Protein AF-A0A444ZZU6-F1 (afdb_monomer_lite)

Sequence (63 aa):
MENTLKPGDIIQCRECGYCILYKKRTHRSKHPFFYHLLKVAVFIYLIHLYVYLFICCDYSCSV

Structure (mmCIF, N/CA/C/O backbone):
data_AF-A0A444ZZU6-F1
#
_entry.id   AF-A0A444ZZU6-F1
#
loop_
_atom_site.group_PDB
_atom_site.id
_atom_site.type_symbol
_atom_site.label_atom_id
_atom_site.label_alt_id
_atom_site.label_comp_id
_atom_site.label_asym_id
_atom_site.label_entity_id
_atom_site.label_seq_id
_atom_site.pdbx_PDB_ins_code
_atom_site.Cartn_x
_atom_site.Cartn_y
_atom_site.Cartn_z
_atom_site.occupancy
_atom_site.B_iso_or_equiv
_atom_site.auth_seq_id
_atom_site.auth_comp_id
_atom_site.auth_asym_id
_atom_site.auth_atom_id
_atom_site.pdbx_PDB_model_num
ATOM 1 N N . MET A 1 1 ? -26.412 -1.143 1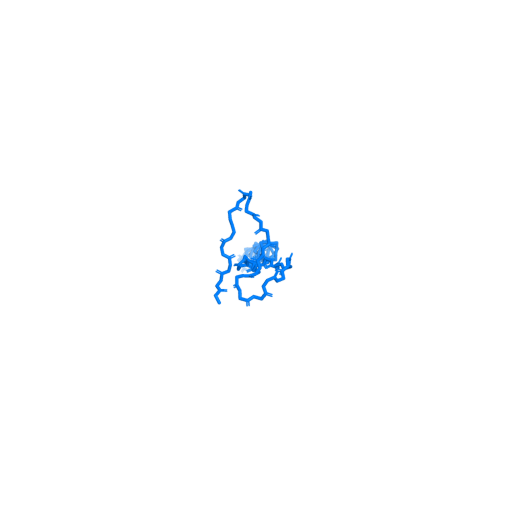1.414 1.00 71.12 1 MET A N 1
ATOM 2 C CA . MET A 1 1 ? -26.091 0.282 11.667 1.00 71.12 1 MET A CA 1
ATOM 3 C C . MET A 1 1 ? -24.570 0.442 11.730 1.00 71.12 1 MET A C 1
ATOM 5 O O . MET A 1 1 ? -23.925 -0.425 12.303 1.00 71.12 1 MET A O 1
ATOM 9 N N . GLU A 1 2 ? -23.955 1.468 11.120 1.00 74.31 2 GLU A N 1
ATOM 10 C CA . GLU A 1 2 ? -22.501 1.705 11.285 1.00 74.31 2 GLU A CA 1
ATOM 11 C C . GLU A 1 2 ? -22.258 2.434 12.618 1.00 74.31 2 GLU A C 1
ATOM 13 O O . GLU A 1 2 ? -22.888 3.453 12.899 1.00 74.31 2 GLU A O 1
ATOM 18 N N . ASN A 1 3 ? -21.382 1.893 13.468 1.00 73.69 3 ASN A N 1
ATOM 19 C CA . ASN A 1 3 ? -21.117 2.447 14.795 1.00 73.69 3 ASN A CA 1
ATOM 20 C C . ASN A 1 3 ? -20.049 3.550 14.675 1.00 73.69 3 ASN A C 1
ATOM 22 O O . ASN A 1 3 ? -18.848 3.277 14.677 1.00 73.69 3 ASN A O 1
ATOM 26 N N . THR A 1 4 ? -20.475 4.803 14.518 1.00 80.69 4 THR A N 1
ATOM 27 C CA . THR A 1 4 ? -19.566 5.959 14.509 1.00 80.69 4 THR A CA 1
ATOM 28 C C . THR A 1 4 ? -19.200 6.323 15.950 1.00 80.69 4 THR A C 1
ATOM 30 O O . THR A 1 4 ? -20.013 6.900 16.666 1.00 80.69 4 THR A O 1
ATOM 33 N N . LEU A 1 5 ? -17.991 5.955 16.381 1.00 82.94 5 LEU A N 1
ATOM 34 C CA . LEU A 1 5 ? -17.453 6.271 17.710 1.00 82.94 5 LEU A CA 1
ATOM 35 C C . LEU A 1 5 ? -16.564 7.515 17.641 1.00 82.94 5 LEU A C 1
ATOM 37 O O . LEU A 1 5 ? -15.714 7.619 16.749 1.00 82.94 5 LEU A O 1
ATOM 41 N N . LYS A 1 6 ? -16.727 8.440 18.586 1.00 84.31 6 LYS A N 1
ATOM 42 C CA . LYS A 1 6 ? -15.796 9.552 18.802 1.00 84.31 6 LYS A CA 1
ATOM 43 C C . LYS A 1 6 ? -14.705 9.134 19.799 1.00 84.31 6 LYS A C 1
ATOM 45 O O . LYS A 1 6 ? -14.925 8.244 20.621 1.00 84.31 6 LYS A O 1
ATOM 50 N N . PRO A 1 7 ? -13.508 9.743 19.745 1.00 81.88 7 PRO A N 1
ATOM 51 C CA . PRO A 1 7 ? -12.486 9.511 20.761 1.00 81.88 7 PRO A CA 1
ATOM 52 C C . PRO A 1 7 ? -13.022 9.917 22.143 1.00 81.88 7 PRO A C 1
ATOM 54 O O . PRO A 1 7 ? -13.448 11.053 22.326 1.00 81.88 7 PRO A O 1
ATOM 57 N N . GLY A 1 8 ? -13.016 8.974 23.088 1.00 82.50 8 GLY A N 1
ATOM 58 C CA . GLY A 1 8 ? -13.595 9.137 24.428 1.00 82.50 8 GLY A CA 1
ATOM 59 C C . GLY A 1 8 ? -14.933 8.418 24.640 1.00 82.50 8 GLY A C 1
ATOM 60 O O . GLY A 1 8 ? -15.345 8.263 25.786 1.00 82.50 8 GLY A O 1
ATOM 61 N N . ASP A 1 9 ? -15.579 7.927 23.578 1.00 84.88 9 ASP A N 1
ATOM 62 C CA . ASP A 1 9 ? -16.811 7.145 23.701 1.00 84.88 9 ASP A CA 1
ATOM 63 C C . ASP A 1 9 ? -16.533 5.720 24.203 1.00 84.88 9 ASP A C 1
ATOM 65 O O . ASP A 1 9 ? -15.536 5.084 23.843 1.00 84.88 9 ASP A O 1
ATOM 69 N N . ILE A 1 10 ? -17.468 5.186 24.991 1.00 84.50 10 ILE A N 1
ATOM 70 C CA . ILE A 1 10 ? -17.464 3.781 25.406 1.00 84.50 10 ILE A CA 1
ATOM 71 C C . ILE A 1 10 ? -17.640 2.903 24.160 1.00 84.50 10 ILE A C 1
ATOM 73 O O . ILE A 1 10 ? -18.582 3.063 23.381 1.00 84.50 10 ILE A O 1
ATOM 77 N N . ILE A 1 11 ? -16.722 1.954 23.968 1.00 88.69 11 ILE A N 1
ATOM 78 C CA . ILE A 1 11 ? -16.736 1.031 22.831 1.00 88.69 11 ILE A CA 1
ATOM 79 C C . ILE A 1 11 ? -17.846 -0.001 23.062 1.00 88.69 11 ILE A C 1
ATOM 81 O O . ILE A 1 11 ? -17.646 -0.969 23.788 1.00 88.69 11 ILE A O 1
ATOM 85 N N . GLN A 1 12 ? -19.016 0.206 22.450 1.00 86.81 12 GLN A N 1
ATOM 86 C CA . GLN A 1 12 ? -20.160 -0.705 22.560 1.00 86.81 12 GLN A CA 1
ATOM 87 C C . GLN A 1 12 ? -20.995 -0.746 21.273 1.00 86.81 12 GLN A C 1
ATOM 89 O O . GLN A 1 12 ? -21.338 0.295 20.707 1.00 86.81 12 GLN A O 1
ATOM 94 N N . CYS A 1 13 ? -21.349 -1.948 20.808 1.00 84.62 13 CYS A N 1
ATOM 95 C CA . CYS A 1 13 ? -22.302 -2.137 19.711 1.00 84.62 13 CYS A CA 1
ATOM 96 C C . CYS A 1 13 ? -23.717 -1.725 20.161 1.00 84.62 13 CYS A C 1
ATOM 98 O O . CYS A 1 13 ? -24.244 -2.304 21.109 1.00 84.62 13 CYS A O 1
ATOM 100 N N . ARG A 1 14 ? -24.369 -0.787 19.455 1.00 83.31 14 ARG A N 1
ATOM 101 C CA . ARG A 1 14 ? -25.735 -0.317 19.784 1.00 83.31 14 ARG A CA 1
ATOM 102 C C . ARG A 1 14 ? -26.837 -1.361 19.574 1.00 83.31 14 ARG A C 1
ATOM 104 O O . ARG A 1 14 ? -27.906 -1.233 20.150 1.00 83.31 14 ARG A O 1
ATOM 111 N N . GLU A 1 15 ? -26.573 -2.373 18.754 1.00 86.81 15 GLU A N 1
ATOM 112 C CA . GLU A 1 15 ? -27.520 -3.453 18.441 1.00 86.81 15 GLU A CA 1
ATOM 113 C C . GLU A 1 15 ? -27.306 -4.684 19.340 1.00 86.81 15 GLU A C 1
ATOM 115 O O . GLU A 1 15 ? -28.244 -5.411 19.637 1.00 86.81 15 GLU A O 1
ATOM 120 N N . CYS A 1 16 ? -26.067 -4.908 19.786 1.00 87.56 16 CYS A N 1
ATOM 121 C CA . CYS A 1 16 ? -25.622 -6.166 20.382 1.00 87.56 16 CYS A CA 1
ATOM 122 C C . CYS A 1 16 ? -25.198 -6.049 21.856 1.00 87.56 16 CYS A C 1
ATOM 124 O O . CYS A 1 16 ? -25.058 -7.056 22.541 1.00 87.56 16 CYS A O 1
ATOM 126 N N . GLY A 1 17 ? -24.851 -4.846 22.320 1.00 83.25 17 GLY A N 1
ATOM 127 C CA . GLY A 1 17 ? -24.288 -4.613 23.653 1.00 83.25 17 GLY A CA 1
ATOM 128 C C . GLY A 1 17 ? -22.836 -5.074 23.855 1.00 83.25 17 GLY A C 1
ATOM 129 O O . GLY A 1 17 ? -22.237 -4.701 24.859 1.00 83.25 17 GLY A O 1
ATOM 130 N N . TYR A 1 18 ? -22.245 -5.829 22.920 1.00 89.00 18 TYR A N 1
ATOM 131 C CA . TYR A 1 18 ? -20.846 -6.269 22.993 1.00 89.00 18 TYR A CA 1
ATOM 132 C C . TYR A 1 18 ? -19.846 -5.112 22.873 1.00 89.00 18 TYR A C 1
ATOM 134 O O . TYR A 1 18 ? -20.049 -4.171 22.103 1.00 89.00 18 TYR A O 1
ATOM 142 N N . CYS A 1 19 ? -18.712 -5.246 23.563 1.00 88.56 19 CYS A N 1
ATOM 143 C CA . CYS A 1 19 ? -17.646 -4.239 23.612 1.00 88.56 19 CYS A CA 1
ATOM 144 C C . CYS A 1 19 ? -16.516 -4.477 22.592 1.00 88.56 19 CYS A C 1
ATOM 146 O O . CYS A 1 19 ? -15.377 -4.072 22.811 1.00 88.56 19 CYS A O 1
ATOM 148 N N . ILE A 1 20 ? -16.803 -5.165 21.481 1.00 85.75 20 ILE A N 1
ATOM 149 C CA . ILE A 1 20 ? -15.813 -5.516 20.454 1.00 85.75 20 ILE A CA 1
ATOM 150 C C . ILE A 1 20 ? -16.248 -4.891 19.130 1.00 85.75 20 ILE A C 1
ATOM 152 O O . ILE A 1 20 ? -17.298 -5.232 18.589 1.00 85.75 20 ILE A O 1
ATOM 156 N N . LEU A 1 21 ? -15.429 -3.978 18.602 1.00 84.56 21 LEU A N 1
ATOM 157 C CA . LEU A 1 21 ? -15.603 -3.379 17.280 1.00 84.56 21 LEU A CA 1
ATOM 158 C C . LEU A 1 21 ? -14.288 -3.424 16.503 1.00 84.56 21 LEU A C 1
ATOM 160 O O . LEU A 1 21 ? -13.237 -3.036 17.009 1.00 84.56 21 LEU A O 1
ATOM 164 N N . TYR A 1 22 ? -14.357 -3.853 15.244 1.00 83.94 22 TYR A N 1
ATOM 165 C CA . TYR A 1 22 ? -13.223 -3.829 14.324 1.00 83.94 22 TYR A CA 1
ATOM 166 C C . TYR A 1 22 ? -13.298 -2.604 13.412 1.00 83.94 22 TYR A C 1
ATOM 168 O O . TYR A 1 22 ? -14.373 -2.180 12.987 1.00 83.94 22 TYR A O 1
ATOM 176 N N . LYS A 1 23 ? -12.138 -2.038 13.066 1.00 86.62 23 LYS A N 1
ATOM 177 C CA . LYS A 1 23 ? -12.059 -0.908 12.138 1.00 86.62 23 LYS A CA 1
ATOM 178 C C . LYS A 1 23 ? -12.358 -1.367 10.710 1.00 86.62 23 LYS A C 1
ATOM 180 O O . LYS A 1 23 ? -11.776 -2.337 10.226 1.00 86.62 23 LYS A O 1
ATOM 185 N N . LYS A 1 24 ? -13.196 -0.611 10.000 1.00 85.69 24 LYS A N 1
ATOM 186 C CA . LYS A 1 24 ? -13.433 -0.812 8.566 1.00 85.69 24 LYS A CA 1
ATOM 187 C C . LYS A 1 24 ? -12.122 -0.693 7.787 1.00 85.69 24 LYS A C 1
ATOM 189 O O . LYS A 1 24 ? -11.318 0.214 8.018 1.00 85.69 24 LYS A O 1
ATOM 194 N N . ARG A 1 25 ? -11.907 -1.614 6.848 1.00 82.50 25 ARG A N 1
ATOM 195 C CA . ARG A 1 25 ? -10.715 -1.622 5.994 1.00 82.50 25 ARG A CA 1
ATOM 196 C C . ARG A 1 25 ? -10.650 -0.326 5.178 1.00 82.50 25 ARG A C 1
ATOM 198 O O . ARG A 1 25 ? -11.647 0.098 4.604 1.00 82.50 25 ARG A O 1
ATOM 205 N N . THR A 1 26 ? -9.478 0.298 5.108 1.00 83.88 26 THR A N 1
ATOM 206 C CA . THR A 1 26 ? -9.272 1.498 4.288 1.00 83.88 26 THR A CA 1
ATOM 207 C C . THR A 1 26 ? -9.180 1.125 2.806 1.00 83.88 26 THR A C 1
ATOM 209 O O . THR A 1 26 ? -8.523 0.150 2.444 1.00 83.88 26 THR A O 1
ATOM 212 N N . HIS A 1 27 ? -9.790 1.928 1.929 1.00 80.94 27 HIS A N 1
ATOM 213 C CA . HIS A 1 27 ? -9.675 1.788 0.469 1.00 80.94 27 HIS A CA 1
ATOM 214 C C . HIS A 1 27 ? -8.389 2.447 -0.074 1.00 80.94 27 HIS A C 1
ATOM 216 O O . HIS A 1 27 ? -8.374 3.066 -1.135 1.00 80.94 27 HIS A O 1
ATOM 222 N N . ARG A 1 28 ? -7.282 2.392 0.678 1.00 78.19 28 ARG A N 1
ATOM 223 C CA . ARG A 1 28 ? -5.995 2.863 0.154 1.00 78.19 28 ARG A CA 1
ATOM 224 C C . ARG A 1 28 ? -5.448 1.772 -0.763 1.00 78.19 28 ARG A C 1
ATOM 226 O O . ARG A 1 28 ? -5.227 0.647 -0.312 1.00 78.19 28 ARG A O 1
ATOM 233 N N . SER A 1 29 ? -5.267 2.091 -2.044 1.00 74.75 29 SER A N 1
ATOM 234 C CA . SER A 1 29 ? -4.617 1.204 -3.007 1.00 74.75 29 SER A CA 1
ATOM 235 C C . SER A 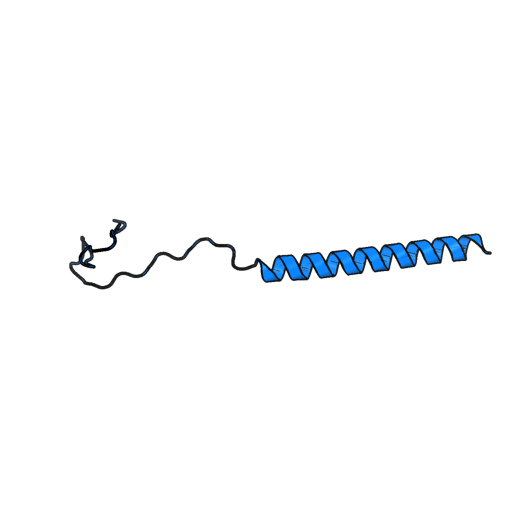1 29 ? -3.226 0.850 -2.472 1.00 74.75 29 SER A C 1
ATOM 237 O O . SER A 1 29 ? -2.396 1.716 -2.210 1.00 74.75 29 SER A O 1
ATOM 239 N N . LYS A 1 30 ? -2.980 -0.441 -2.235 1.00 68.75 30 LYS A N 1
ATOM 240 C CA . LYS A 1 30 ? -1.802 -0.941 -1.501 1.00 68.75 30 LYS A CA 1
ATOM 241 C C . LYS A 1 30 ? -0.461 -0.776 -2.231 1.00 68.75 30 LYS A C 1
ATOM 243 O O . LYS A 1 30 ? 0.541 -1.314 -1.779 1.00 68.75 30 LYS A O 1
ATOM 248 N N . HIS A 1 31 ? -0.418 -0.076 -3.361 1.00 69.06 31 HIS A N 1
ATOM 249 C CA . HIS A 1 31 ? 0.676 -0.216 -4.319 1.00 69.06 31 HIS A CA 1
ATOM 250 C C . HIS A 1 31 ? 1.357 1.098 -4.736 1.00 69.06 31 HIS A C 1
ATOM 252 O O . HIS A 1 31 ? 1.601 1.286 -5.926 1.00 69.06 31 HIS 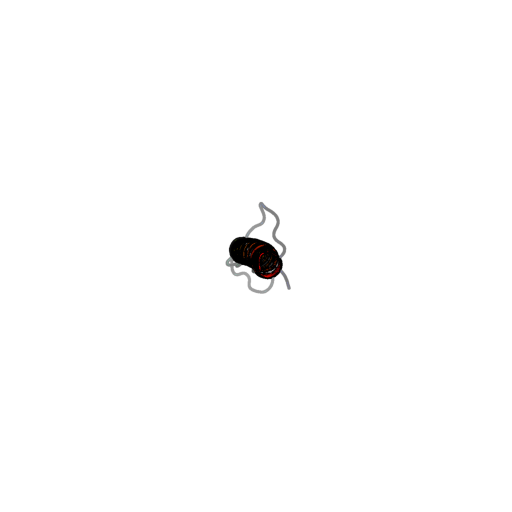A O 1
ATOM 258 N N . PRO A 1 32 ? 1.752 1.988 -3.803 1.00 69.88 32 PRO A N 1
ATOM 259 C CA . PRO A 1 32 ? 2.655 3.078 -4.169 1.00 69.88 32 PRO A CA 1
ATOM 260 C C . PRO A 1 32 ? 4.016 2.534 -4.645 1.00 69.88 32 PRO A C 1
ATOM 262 O O . PRO A 1 32 ? 4.566 3.023 -5.625 1.00 69.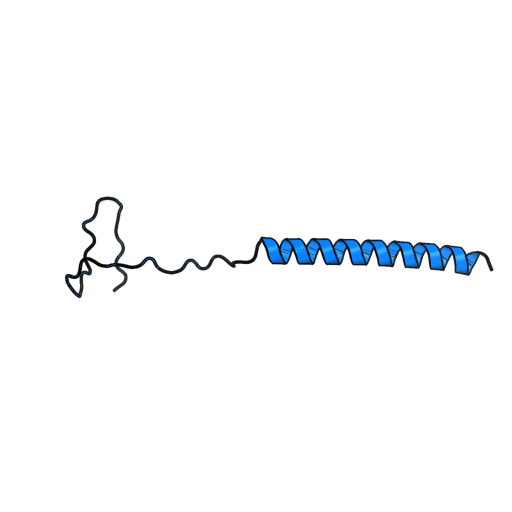88 32 PRO A O 1
ATOM 265 N N . PHE A 1 33 ? 4.523 1.464 -4.017 1.00 76.75 33 PHE A N 1
ATOM 266 C CA . PHE A 1 33 ? 5.831 0.885 -4.348 1.00 76.75 33 PHE A CA 1
ATOM 267 C C . PHE A 1 33 ? 5.846 0.142 -5.692 1.00 76.75 33 PHE A C 1
ATOM 269 O O . PHE A 1 33 ? 6.763 0.317 -6.488 1.00 76.75 33 PHE A O 1
ATOM 276 N N . PHE A 1 34 ? 4.811 -0.653 -5.982 1.00 80.06 34 PHE A N 1
ATOM 277 C CA . PHE A 1 34 ? 4.744 -1.429 -7.226 1.00 80.06 34 PHE A CA 1
ATOM 278 C C . PHE A 1 34 ? 4.610 -0.529 -8.463 1.00 80.06 34 PHE A C 1
ATOM 280 O O . PHE A 1 34 ? 5.301 -0.745 -9.454 1.00 80.06 34 PHE A O 1
ATOM 287 N N . TYR A 1 35 ? 3.786 0.523 -8.388 1.00 86.06 35 TYR A N 1
ATOM 288 C CA . TYR A 1 35 ? 3.673 1.500 -9.474 1.00 86.06 35 TYR A CA 1
ATOM 289 C C . TYR A 1 35 ? 4.981 2.274 -9.682 1.00 86.06 35 TYR A C 1
ATOM 291 O O . TYR A 1 35 ? 5.376 2.521 -10.819 1.00 86.06 35 TYR A O 1
ATOM 299 N N . HIS A 1 36 ? 5.685 2.608 -8.597 1.00 87.88 36 HIS A N 1
ATOM 300 C CA . HIS A 1 36 ? 6.987 3.260 -8.684 1.00 87.88 36 HIS A CA 1
ATOM 301 C C . HIS A 1 36 ? 8.035 2.361 -9.357 1.00 87.88 36 HIS A C 1
ATOM 303 O O . HIS A 1 36 ? 8.716 2.803 -10.278 1.00 87.88 36 HIS A O 1
ATOM 309 N N . LEU A 1 37 ? 8.132 1.091 -8.952 1.00 87.75 37 LEU A N 1
ATOM 310 C CA . LEU A 1 37 ? 9.077 0.139 -9.539 1.00 87.75 37 LEU A CA 1
ATOM 311 C C . LEU A 1 37 ? 8.792 -0.102 -11.028 1.00 87.75 37 LEU A C 1
ATOM 313 O O . LEU A 1 37 ? 9.710 -0.046 -11.842 1.00 87.75 37 LEU A O 1
ATOM 317 N N . LEU A 1 38 ? 7.520 -0.300 -11.388 1.00 90.50 38 LEU A N 1
ATOM 318 C CA . LEU A 1 38 ? 7.106 -0.465 -12.781 1.00 90.50 38 LEU A CA 1
ATOM 319 C C . LEU A 1 38 ? 7.443 0.779 -13.612 1.00 90.50 38 LEU A C 1
ATOM 321 O O . LEU A 1 38 ? 7.986 0.663 -14.707 1.00 90.50 38 LEU A O 1
ATOM 325 N N . LYS A 1 39 ? 7.179 1.975 -13.077 1.00 92.75 39 LYS A N 1
ATOM 326 C CA . LYS A 1 39 ? 7.481 3.238 -13.758 1.00 92.75 39 LYS A CA 1
ATOM 327 C C . LYS A 1 39 ? 8.983 3.426 -13.994 1.00 92.75 39 LYS A C 1
ATOM 329 O O . LYS A 1 39 ? 9.368 3.831 -15.088 1.00 92.75 39 LYS A O 1
ATOM 334 N N . VAL A 1 40 ? 9.823 3.106 -13.008 1.00 94.94 40 VAL A N 1
ATOM 335 C CA . VAL A 1 40 ? 11.290 3.159 -13.149 1.00 94.94 40 VAL A CA 1
ATOM 336 C C . VAL A 1 40 ? 11.775 2.143 -14.185 1.00 94.94 40 VAL A C 1
ATOM 338 O O . VAL A 1 40 ? 12.559 2.501 -15.060 1.00 94.94 40 VAL A O 1
ATOM 341 N N . ALA A 1 41 ? 11.274 0.905 -14.144 1.00 96.00 41 ALA A N 1
ATOM 342 C CA . ALA A 1 41 ? 11.652 -0.133 -15.101 1.00 96.00 41 ALA A CA 1
ATOM 343 C C . ALA A 1 41 ? 11.297 0.250 -16.550 1.00 96.00 41 ALA A C 1
ATOM 345 O O . ALA A 1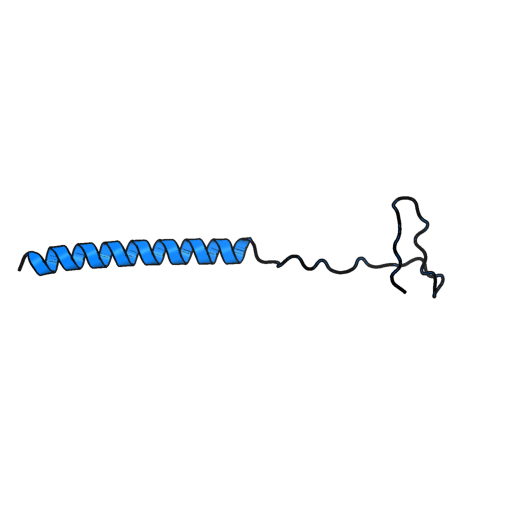 41 ? 12.130 0.116 -17.445 1.00 96.00 41 ALA A O 1
ATOM 346 N N . VAL A 1 42 ? 10.093 0.791 -16.776 1.00 96.81 42 VAL A N 1
ATOM 347 C CA . VAL A 1 42 ? 9.663 1.277 -18.098 1.00 96.81 42 VAL A CA 1
ATOM 348 C C . VAL A 1 42 ? 10.546 2.430 -18.576 1.00 96.81 42 VAL A C 1
ATOM 350 O O . VAL A 1 42 ? 10.959 2.444 -19.732 1.00 96.81 42 VAL A O 1
ATOM 353 N N . PHE A 1 43 ? 10.882 3.377 -17.697 1.00 96.62 43 PHE A N 1
ATOM 354 C CA . PHE A 1 43 ? 11.752 4.500 -18.048 1.00 96.62 43 PHE A CA 1
ATOM 355 C C . PHE A 1 43 ? 13.152 4.039 -18.481 1.00 96.62 43 PHE A C 1
ATOM 357 O O . PHE A 1 43 ? 13.655 4.492 -19.508 1.00 96.62 43 PHE A O 1
ATOM 364 N N . ILE A 1 44 ? 13.747 3.087 -17.754 1.00 97.25 44 ILE A N 1
ATOM 365 C CA . ILE A 1 44 ? 15.047 2.493 -18.107 1.00 97.25 44 ILE A CA 1
ATOM 366 C C . ILE A 1 44 ? 14.973 1.794 -19.469 1.00 97.25 44 ILE A C 1
ATOM 368 O O . ILE A 1 44 ? 15.846 2.002 -20.311 1.00 97.25 44 ILE A O 1
ATOM 372 N N . TYR A 1 45 ? 13.923 1.003 -19.710 1.00 97.06 45 TYR A N 1
ATOM 373 C CA . TYR A 1 45 ? 13.735 0.307 -20.984 1.00 97.06 45 TYR A CA 1
ATOM 374 C C . TYR A 1 45 ? 13.630 1.280 -22.167 1.00 97.06 45 TYR A C 1
ATOM 376 O O . TYR A 1 45 ? 14.276 1.073 -23.192 1.00 97.06 45 TYR A O 1
ATOM 384 N N . LEU A 1 46 ? 12.872 2.371 -22.011 1.00 96.25 46 LEU A N 1
ATOM 385 C CA . LEU A 1 46 ? 12.727 3.396 -23.047 1.00 96.25 46 LEU A CA 1
ATOM 386 C C . LEU A 1 46 ? 14.046 4.114 -23.346 1.00 96.25 46 LEU A C 1
ATOM 388 O O . LEU A 1 46 ? 14.361 4.321 -24.516 1.00 96.25 46 LEU A O 1
ATOM 392 N N . ILE A 1 47 ? 14.831 4.458 -22.319 1.00 96.75 47 ILE A N 1
ATOM 393 C CA . ILE A 1 47 ? 16.164 5.049 -22.514 1.00 96.75 47 ILE A CA 1
ATOM 394 C C . ILE A 1 47 ? 17.057 4.082 -23.285 1.00 96.75 47 ILE A C 1
ATOM 396 O O . ILE A 1 47 ? 17.694 4.478 -24.257 1.00 96.75 47 ILE A O 1
ATOM 400 N N . HIS A 1 48 ? 17.092 2.815 -22.875 1.00 96.56 48 HIS A N 1
ATOM 401 C CA . HIS A 1 48 ? 17.938 1.819 -23.521 1.00 96.56 48 HIS A CA 1
ATOM 402 C C . HIS A 1 48 ? 17.544 1.607 -24.989 1.00 96.56 48 HIS A C 1
ATOM 404 O O . HIS A 1 48 ? 18.409 1.575 -25.862 1.00 96.56 48 HIS A O 1
ATOM 410 N N . LEU A 1 49 ? 16.240 1.543 -25.275 1.00 95.56 49 LEU A N 1
ATOM 411 C CA . LEU A 1 49 ? 15.717 1.456 -26.636 1.00 95.56 49 LEU A CA 1
ATOM 412 C C . LEU A 1 49 ? 16.081 2.691 -27.469 1.00 95.56 49 LEU A C 1
ATOM 414 O O . LEU A 1 49 ? 16.521 2.547 -28.605 1.00 95.56 49 LEU A O 1
ATOM 418 N N . TYR A 1 50 ? 15.932 3.893 -26.912 1.00 95.38 50 TYR A N 1
ATOM 419 C CA . TYR A 1 50 ? 16.296 5.136 -27.591 1.00 95.38 50 TYR A CA 1
ATOM 420 C C . TYR A 1 50 ? 17.786 5.180 -27.942 1.00 95.38 50 TYR A C 1
ATOM 422 O O . TYR A 1 50 ? 18.138 5.485 -29.077 1.00 95.38 50 TYR A O 1
ATOM 430 N N . VAL A 1 51 ? 18.658 4.827 -26.993 1.00 95.44 51 VAL A N 1
ATOM 431 C CA . VAL A 1 51 ? 20.110 4.767 -27.220 1.00 95.44 51 VAL A CA 1
ATOM 432 C C . VAL A 1 51 ? 20.450 3.722 -28.283 1.00 95.44 51 VAL A C 1
ATOM 434 O O . VAL A 1 51 ? 21.245 4.004 -29.173 1.00 95.44 51 VAL A O 1
ATOM 437 N N . TYR A 1 52 ? 19.820 2.546 -28.239 1.00 93.25 52 TYR A N 1
ATOM 438 C CA . TYR A 1 52 ? 20.018 1.506 -29.248 1.00 93.25 52 TYR A CA 1
ATOM 439 C C . TYR A 1 52 ? 19.600 1.974 -30.647 1.00 93.25 52 TYR A C 1
ATOM 441 O O . TYR A 1 52 ? 20.345 1.787 -31.603 1.00 93.25 52 TYR A O 1
ATOM 449 N N . LEU A 1 53 ? 18.445 2.634 -30.763 1.00 90.44 53 LEU A N 1
ATOM 450 C CA . LEU A 1 53 ? 17.975 3.213 -32.022 1.00 90.44 53 LEU A CA 1
ATOM 451 C C . LEU A 1 53 ? 18.902 4.323 -32.523 1.00 90.44 53 LEU A C 1
ATOM 453 O O . LEU A 1 53 ? 19.203 4.358 -33.710 1.00 90.44 53 LEU A O 1
ATOM 457 N N . PHE A 1 54 ? 19.379 5.197 -31.635 1.00 91.12 54 PHE A N 1
ATOM 458 C CA . PHE A 1 54 ? 20.318 6.263 -31.982 1.00 91.12 54 PHE A CA 1
ATOM 459 C C . PHE A 1 54 ? 21.630 5.687 -32.532 1.00 91.12 54 PHE A C 1
ATOM 461 O O . PHE A 1 54 ? 22.042 6.042 -33.631 1.00 91.12 54 PHE A O 1
ATOM 468 N N . ILE A 1 55 ? 22.214 4.707 -31.833 1.00 87.81 55 ILE A N 1
ATOM 469 C CA . ILE A 1 55 ? 23.414 3.993 -32.287 1.00 87.81 55 ILE A CA 1
ATOM 470 C C . ILE A 1 55 ? 23.147 3.280 -33.621 1.00 87.81 55 ILE A C 1
ATOM 472 O O . ILE A 1 55 ? 23.932 3.423 -34.550 1.00 87.81 55 ILE A O 1
ATOM 476 N N . CYS A 1 56 ? 22.041 2.545 -33.765 1.00 80.56 56 CYS A N 1
ATOM 477 C CA . CYS A 1 56 ? 21.706 1.879 -35.028 1.00 80.56 56 CYS A CA 1
ATOM 478 C C . CYS A 1 56 ? 21.519 2.864 -36.190 1.00 80.56 56 CYS A C 1
ATOM 480 O O .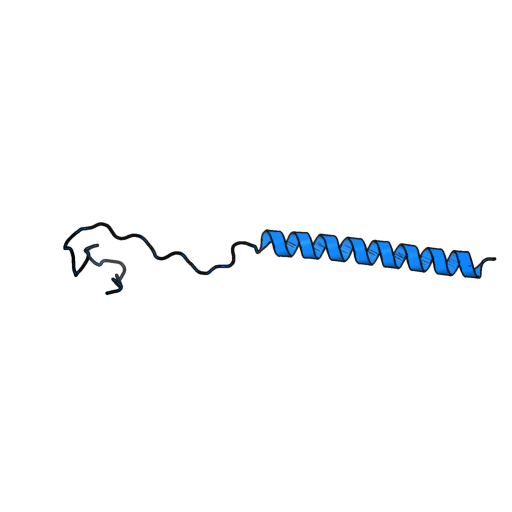 CYS A 1 56 ? 21.929 2.543 -37.304 1.00 80.56 56 CYS A O 1
ATOM 482 N N . CYS A 1 57 ? 20.935 4.041 -35.957 1.00 73.88 57 CYS A N 1
ATOM 483 C CA . CYS A 1 57 ? 20.823 5.090 -36.970 1.00 73.88 57 CYS A CA 1
ATOM 484 C C . CYS A 1 57 ? 22.198 5.631 -37.384 1.00 73.88 57 CYS A C 1
ATOM 486 O O . CYS A 1 57 ? 22.458 5.721 -38.580 1.00 73.88 57 CYS A O 1
ATOM 488 N N . ASP A 1 58 ? 23.093 5.926 -36.437 1.00 73.50 58 ASP A N 1
ATOM 489 C CA . ASP A 1 58 ? 24.462 6.375 -36.742 1.00 73.50 58 ASP A CA 1
ATOM 490 C C . ASP A 1 58 ? 25.279 5.307 -37.495 1.00 73.50 58 ASP A C 1
ATOM 492 O O . ASP A 1 58 ? 25.967 5.611 -38.473 1.00 73.50 58 ASP A O 1
ATOM 496 N N . TYR A 1 59 ? 25.156 4.033 -37.103 1.00 61.78 59 TYR A N 1
ATOM 497 C CA . TYR A 1 59 ? 25.810 2.913 -37.795 1.00 61.78 59 TYR A CA 1
ATOM 498 C C . TYR A 1 59 ? 25.229 2.655 -39.191 1.00 61.78 59 TYR A C 1
ATOM 500 O O . TYR A 1 59 ? 25.982 2.326 -40.103 1.00 61.78 59 TYR A O 1
ATOM 508 N N . SER A 1 60 ? 23.917 2.820 -39.383 1.00 61.25 60 SER A N 1
ATOM 509 C CA . SER A 1 60 ? 23.266 2.626 -40.691 1.00 61.25 60 SER A CA 1
ATOM 510 C C . SER A 1 60 ? 23.512 3.787 -41.662 1.00 61.25 60 SER A C 1
ATOM 512 O O . SER A 1 60 ? 23.298 3.622 -42.855 1.00 61.25 60 SER A O 1
ATOM 514 N N . CYS A 1 61 ? 23.945 4.950 -41.164 1.00 54.84 61 CYS A N 1
ATOM 515 C CA . CYS A 1 61 ? 24.309 6.121 -41.969 1.00 54.84 61 CYS A CA 1
ATOM 516 C C . CYS A 1 61 ? 25.822 6.181 -42.284 1.00 54.84 61 CYS A C 1
ATOM 518 O O . CYS A 1 61 ? 26.249 7.004 -43.089 1.00 54.84 61 CYS A O 1
ATOM 520 N N . SER A 1 62 ? 26.636 5.326 -41.646 1.00 55.59 62 SER A N 1
ATOM 521 C CA . SER A 1 62 ? 28.095 5.230 -41.853 1.00 55.59 62 SER A CA 1
ATOM 522 C C . SER A 1 62 ? 28.528 4.118 -42.830 1.00 55.59 62 SER A C 1
ATOM 524 O O . SER A 1 62 ? 29.730 3.893 -42.983 1.00 55.59 62 SER A O 1
ATOM 526 N N . VAL A 1 63 ? 27.583 3.428 -43.483 1.00 50.22 63 VAL A N 1
ATOM 527 C CA . VAL A 1 63 ? 27.808 2.459 -44.581 1.00 50.22 63 VAL A CA 1
ATOM 528 C C . VAL A 1 63 ? 27.155 2.998 -45.845 1.00 50.22 63 VAL A C 1
ATOM 530 O O . VAL A 1 63 ? 27.799 2.911 -46.913 1.00 50.22 63 VAL A O 1
#

Secondary structure (DSSP, 8-state):
----PPTTS----TTT--S--PPPPP---S-HHHHHHHHHHHHHHHHHHHHHHHHHHHHHH--

Radius of gyration: 28.16 Å; chains: 1; bounding box: 56×16×70 Å

Foldseek 3Di:
DDDDDDVPDQQADPVPRDNDDDDDDDPDDPPPPVVVVVVVVVVVVVVVVVVVVVVVVVVVVVD

Organism: Arachis hypogaea (NCBI:txid3818)

InterPro domains:
  IPR006591 RNA polymerase archaeal subunit P/eukaryotic subunit RPABC4 [PF03604] (2-25)
  IPR006591 RNA polymerase archaeal subunit P/eukaryotic subunit RPABC4 [SM00659] (1-35)
  IPR029040 RNA polymerase subunit RPABC4/transcription elongation factor Spt4 [SSF63393] (2-30)
  IPR039747 DNA-directed RNA polymerases I, II, and III subunit RPABC4 [PTHR12056] (2-28)

pLDDT: mean 83.25, std 10.9, range [50.22, 97.25]